Protein AF-A0A368UD44-F1 (afdb_monomer)

Radius of gyration: 12.04 Å; Cα contacts (8 Å, |Δi|>4): 65; chains: 1; bounding box: 27×32×21 Å

pLDDT: mean 90.64, std 13.19, range [44.94, 97.81]

Organism: NCBI:txid2282306

Secondary structure (DSSP, 8-state):
--HHHHHHHHHHHH-TT-GGGT-S-TT---HHHHHHHHHTT-HHHHHHHHHHHHHHHHHH-TT--GGG--

Structure (mmCIF, N/CA/C/O backbone):
data_AF-A0A368UD44-F1
#
_entry.id   AF-A0A368UD44-F1
#
loop_
_atom_site.group_PDB
_atom_site.id
_atom_site.type_symbol
_atom_site.label_atom_id
_atom_site.label_alt_id
_atom_site.label_comp_id
_atom_site.label_asym_id
_atom_site.label_entity_id
_atom_site.label_seq_id
_atom_site.pdbx_PDB_ins_code
_atom_site.Cartn_x
_atom_site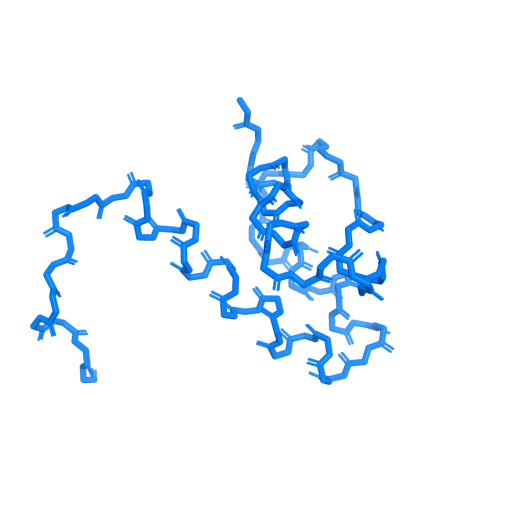.Cartn_y
_atom_site.Cartn_z
_atom_site.occupancy
_atom_site.B_iso_or_equiv
_atom_site.auth_seq_id
_atom_site.auth_comp_id
_atom_site.auth_asym_id
_atom_site.auth_atom_id
_atom_site.pdbx_PDB_model_num
ATOM 1 N N . MET A 1 1 ? -14.304 5.584 -2.324 1.00 83.75 1 MET A N 1
ATOM 2 C CA . MET A 1 1 ? -13.180 4.647 -2.213 1.00 83.75 1 MET A CA 1
ATOM 3 C C . MET A 1 1 ? -12.254 5.186 -1.141 1.00 83.75 1 MET A C 1
ATOM 5 O O . MET A 1 1 ? -11.900 6.358 -1.235 1.00 83.75 1 MET A O 1
ATOM 9 N N . THR A 1 2 ? -11.952 4.406 -0.112 1.00 96.38 2 THR A N 1
ATOM 10 C CA . THR A 1 2 ? -11.021 4.781 0.962 1.00 96.38 2 THR A CA 1
ATOM 11 C C . THR A 1 2 ? -9.590 4.885 0.424 1.00 96.38 2 THR A C 1
ATOM 13 O O . THR A 1 2 ? -9.288 4.539 -0.727 1.00 96.38 2 THR A O 1
ATOM 16 N N . LEU A 1 3 ? -8.671 5.386 1.244 1.00 96.56 3 LEU A N 1
ATOM 17 C CA . LEU A 1 3 ? -7.244 5.332 0.966 1.00 96.56 3 LEU A CA 1
ATOM 18 C C . LEU A 1 3 ? -6.742 3.890 0.842 1.00 96.56 3 LEU A C 1
ATOM 20 O O . LEU A 1 3 ? -6.007 3.614 -0.103 1.00 96.56 3 LEU A O 1
ATOM 24 N N . ALA A 1 4 ? -7.156 2.976 1.726 1.00 97.69 4 ALA A N 1
ATOM 25 C CA . ALA A 1 4 ? -6.742 1.577 1.651 1.00 97.69 4 ALA A CA 1
ATOM 26 C C . ALA A 1 4 ? -7.238 0.896 0.373 1.00 97.69 4 ALA A C 1
ATOM 28 O O . ALA A 1 4 ? -6.466 0.190 -0.262 1.00 97.69 4 ALA A O 1
ATOM 29 N N . GLU A 1 5 ? -8.467 1.154 -0.076 1.00 97.81 5 GLU A N 1
ATOM 30 C CA . GLU A 1 5 ? -8.966 0.613 -1.347 1.00 97.81 5 GLU A CA 1
ATOM 31 C C . GLU A 1 5 ? -8.152 1.129 -2.550 1.00 97.81 5 GLU A C 1
ATOM 33 O O . GLU A 1 5 ? -7.762 0.346 -3.418 1.00 97.81 5 GLU A O 1
ATOM 38 N N . ARG A 1 6 ? -7.827 2.433 -2.582 1.00 97.62 6 ARG A N 1
ATOM 39 C CA . ARG A 1 6 ? -6.940 3.020 -3.609 1.00 97.62 6 ARG A CA 1
ATOM 40 C C . ARG A 1 6 ? -5.546 2.407 -3.584 1.00 97.62 6 ARG A C 1
ATOM 42 O O . ARG A 1 6 ? -5.002 2.068 -4.633 1.00 97.62 6 ARG A O 1
ATOM 49 N N . TYR A 1 7 ?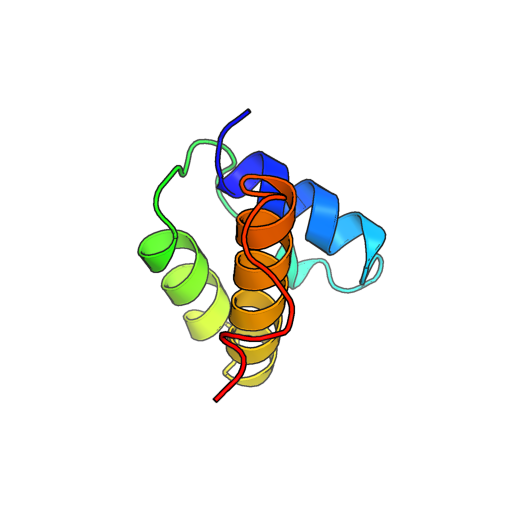 -4.986 2.263 -2.391 1.00 97.75 7 TYR A N 1
ATOM 50 C CA . TYR A 1 7 ? -3.690 1.648 -2.170 1.00 97.75 7 TYR A CA 1
ATOM 51 C C . TYR A 1 7 ? -3.678 0.182 -2.619 1.00 97.75 7 TYR A C 1
ATOM 53 O O . TYR A 1 7 ? -2.815 -0.187 -3.407 1.00 97.75 7 TYR A O 1
ATOM 61 N N . ILE A 1 8 ? -4.659 -0.630 -2.208 1.00 97.81 8 ILE A N 1
ATOM 62 C CA . ILE A 1 8 ? -4.784 -2.045 -2.591 1.00 97.81 8 ILE A CA 1
ATOM 63 C C . ILE A 1 8 ? -4.866 -2.174 -4.109 1.00 97.81 8 ILE A C 1
ATOM 65 O O . ILE A 1 8 ? -4.152 -2.992 -4.687 1.00 97.81 8 ILE A O 1
ATOM 69 N N . GLN A 1 9 ? -5.704 -1.363 -4.762 1.00 97.69 9 GLN A N 1
ATOM 70 C CA . GLN A 1 9 ? -5.825 -1.392 -6.216 1.00 97.69 9 GLN A CA 1
ATOM 71 C C . GLN A 1 9 ? -4.482 -1.071 -6.879 1.00 97.69 9 GLN A C 1
ATOM 73 O O . GLN A 1 9 ? -3.995 -1.855 -7.689 1.00 97.69 9 GLN A O 1
ATOM 78 N N . LYS A 1 10 ? -3.835 0.031 -6.479 1.00 97.62 10 LYS A N 1
ATOM 79 C CA . LYS A 1 10 ? -2.542 0.436 -7.044 1.00 97.62 10 LYS A CA 1
ATOM 80 C C . LYS A 1 10 ? -1.459 -0.613 -6.812 1.00 97.62 10 LYS A C 1
ATOM 82 O O . LYS A 1 10 ? -0.664 -0.900 -7.701 1.00 97.62 10 LYS A O 1
ATOM 87 N N . ALA A 1 11 ? -1.431 -1.192 -5.621 1.00 97.38 11 ALA A N 1
ATOM 88 C CA . ALA A 1 11 ? -0.467 -2.208 -5.258 1.00 97.38 11 ALA A CA 1
ATOM 89 C C . ALA A 1 11 ? -0.686 -3.494 -6.082 1.00 97.38 11 ALA A C 1
ATOM 91 O O . ALA A 1 11 ? 0.296 -4.118 -6.492 1.00 97.38 11 ALA A O 1
ATOM 92 N N . ARG A 1 12 ? -1.941 -3.878 -6.372 1.00 97.56 12 ARG A N 1
ATOM 93 C CA . ARG A 1 12 ? -2.272 -4.997 -7.276 1.00 97.56 12 ARG A CA 1
ATOM 94 C C . ARG A 1 12 ? -1.839 -4.727 -8.710 1.00 97.56 12 ARG A C 1
ATOM 96 O O . ARG A 1 12 ? -1.304 -5.626 -9.349 1.00 97.56 12 ARG A O 1
ATOM 103 N N . ASP A 1 13 ? -2.023 -3.500 -9.187 1.00 97.12 13 ASP A N 1
ATOM 104 C CA . ASP A 1 13 ? -1.616 -3.107 -10.537 1.00 97.12 13 ASP A CA 1
ATOM 105 C C . ASP A 1 13 ? -0.087 -3.141 -10.700 1.00 97.12 13 ASP A C 1
ATOM 107 O O . ASP A 1 13 ? 0.423 -3.582 -11.729 1.00 97.12 13 ASP A O 1
ATOM 111 N N . LEU A 1 14 ? 0.652 -2.678 -9.684 1.00 96.75 14 LEU A N 1
ATOM 112 C CA . LEU A 1 14 ? 2.112 -2.564 -9.736 1.00 96.75 14 LEU A CA 1
ATOM 113 C C . LEU A 1 14 ? 2.842 -3.876 -9.429 1.00 96.75 14 LEU A C 1
ATOM 115 O O . LEU A 1 14 ? 3.879 -4.145 -10.031 1.00 96.75 14 LEU A O 1
ATOM 119 N N . MET A 1 15 ? 2.352 -4.661 -8.466 1.00 95.12 15 MET A N 1
ATOM 120 C CA . MET A 1 15 ? 3.117 -5.760 -7.862 1.00 95.12 15 MET A CA 1
ATOM 121 C C . MET A 1 15 ? 2.326 -7.069 -7.729 1.00 95.12 15 MET A C 1
ATOM 123 O O . MET A 1 15 ? 2.458 -7.708 -6.693 1.00 95.12 15 MET A O 1
ATOM 127 N N . PRO A 1 16 ? 1.557 -7.525 -8.736 1.00 95.44 16 PRO A N 1
ATOM 128 C CA . PRO A 1 16 ? 0.453 -8.500 -8.613 1.00 95.44 16 PRO A CA 1
ATOM 129 C C . PRO A 1 16 ? 0.762 -9.843 -7.926 1.00 95.44 16 PRO A C 1
ATOM 131 O O . PRO A 1 16 ? -0.156 -10.601 -7.629 1.00 95.44 16 PRO A O 1
ATOM 134 N N . HIS A 1 17 ? 2.035 -10.161 -7.701 1.00 95.50 17 HIS A N 1
ATOM 135 C CA . HIS A 1 17 ? 2.509 -11.370 -7.029 1.00 95.50 17 HIS A CA 1
ATOM 136 C C . HIS A 1 17 ? 2.966 -11.134 -5.577 1.00 95.50 17 HIS A C 1
ATOM 138 O O . HIS A 1 17 ? 3.571 -12.023 -4.985 1.00 95.50 17 HIS A O 1
ATOM 144 N N . GLN A 1 18 ? 2.712 -9.950 -5.010 1.00 95.31 18 GLN A N 1
ATOM 145 C CA . GLN A 1 18 ? 3.088 -9.576 -3.648 1.00 95.31 18 GLN A CA 1
ATOM 146 C C . GLN A 1 18 ? 1.845 -9.396 -2.767 1.00 95.31 18 GLN A C 1
ATOM 148 O O . GLN A 1 18 ? 1.495 -8.283 -2.372 1.00 95.31 18 GLN A O 1
ATOM 153 N N . ASP A 1 19 ? 1.181 -10.504 -2.434 1.00 94.69 19 ASP A N 1
ATOM 154 C CA . ASP A 1 19 ? -0.085 -10.498 -1.681 1.00 94.69 19 ASP A CA 1
ATOM 155 C C . ASP A 1 19 ? 0.024 -9.808 -0.314 1.00 94.69 19 ASP A C 1
ATOM 157 O O . ASP A 1 19 ? -0.905 -9.129 0.132 1.00 94.69 19 ASP A O 1
ATOM 161 N N . ALA A 1 20 ? 1.209 -9.863 0.300 1.00 95.88 20 ALA A N 1
ATOM 162 C CA . ALA A 1 20 ? 1.512 -9.181 1.553 1.00 95.88 20 ALA A CA 1
ATOM 163 C C . ALA A 1 20 ? 1.379 -7.647 1.477 1.00 95.88 20 ALA A C 1
ATOM 165 O O . ALA A 1 20 ? 1.352 -7.004 2.525 1.00 95.88 20 ALA A O 1
ATOM 166 N N . LEU A 1 21 ? 1.275 -7.045 0.286 1.00 96.44 21 LEU A N 1
ATOM 167 C CA . LEU A 1 21 ? 0.952 -5.625 0.128 1.00 96.44 21 LEU A CA 1
ATOM 168 C C . LEU A 1 21 ? -0.554 -5.337 0.177 1.00 96.44 21 LEU A C 1
ATOM 170 O O . LEU A 1 21 ? -0.912 -4.179 0.334 1.00 96.44 21 LEU A O 1
ATOM 174 N N . TYR A 1 22 ? -1.441 -6.327 0.038 1.00 93.31 22 TYR A N 1
ATOM 175 C CA . TYR A 1 22 ? -2.887 -6.095 -0.143 1.00 93.31 22 TYR A CA 1
ATOM 176 C C . TYR A 1 22 ? -3.745 -6.581 1.017 1.00 93.31 22 TYR A C 1
ATOM 178 O O . TYR A 1 22 ? -4.909 -6.202 1.103 1.00 93.31 22 TYR A O 1
ATOM 186 N N . GLU A 1 23 ? -3.203 -7.450 1.873 1.00 94.19 23 GLU A N 1
ATOM 187 C CA . GLU A 1 23 ? -3.909 -8.059 3.008 1.00 94.19 23 GLU A CA 1
ATOM 188 C C . GLU A 1 23 ? -4.144 -7.052 4.150 1.00 94.19 23 GLU A C 1
ATOM 190 O O . GLU A 1 23 ? -3.700 -7.261 5.275 1.00 94.19 23 GLU A O 1
ATOM 195 N N . ILE A 1 24 ? -4.790 -5.922 3.873 1.00 95.00 24 ILE A N 1
ATOM 196 C CA . ILE A 1 24 ? -5.140 -4.885 4.851 1.00 95.00 24 ILE A CA 1
ATOM 197 C C . ILE A 1 24 ? -6.645 -4.614 4.805 1.00 95.00 24 ILE A C 1
ATOM 199 O O . ILE A 1 24 ? -7.304 -4.914 3.810 1.00 95.00 24 ILE A O 1
ATOM 203 N N . ASP A 1 25 ? -7.195 -4.052 5.881 1.00 96.88 25 ASP A N 1
ATOM 204 C CA . ASP A 1 25 ? -8.615 -3.700 5.934 1.00 96.88 25 ASP A CA 1
ATOM 205 C C . ASP A 1 25 ? -8.924 -2.568 4.929 1.00 96.88 25 ASP A C 1
ATOM 207 O O . ASP A 1 25 ? -8.381 -1.464 5.072 1.00 96.88 25 ASP A O 1
ATOM 211 N N . PRO A 1 26 ? -9.796 -2.796 3.923 1.00 96.56 26 PRO A N 1
ATOM 212 C CA . PRO A 1 26 ? -10.176 -1.764 2.962 1.00 96.56 26 PRO A CA 1
ATOM 213 C C . PRO A 1 26 ? -10.933 -0.595 3.611 1.00 96.56 26 PRO A C 1
ATOM 215 O O . PRO A 1 26 ? -11.040 0.461 3.000 1.00 96.56 26 PRO A O 1
ATOM 218 N N . GLY A 1 27 ? -11.438 -0.724 4.840 1.00 97.50 27 GLY A N 1
ATOM 219 C CA . GLY A 1 27 ? -12.070 0.371 5.578 1.00 97.50 27 GLY A CA 1
ATOM 220 C C . GLY A 1 27 ? -11.101 1.451 6.078 1.00 97.50 27 GLY A C 1
ATOM 221 O O . GLY A 1 27 ? -11.550 2.516 6.503 1.00 97.50 27 GLY A O 1
ATOM 222 N N . ILE A 1 28 ? -9.785 1.212 6.033 1.00 96.69 28 ILE A N 1
ATOM 223 C CA . ILE A 1 28 ? -8.782 2.154 6.541 1.00 96.69 28 ILE A CA 1
ATOM 224 C C . ILE A 1 28 ? -8.650 3.366 5.607 1.00 96.69 28 ILE A C 1
ATOM 226 O O . ILE A 1 28 ? -8.389 3.241 4.411 1.00 96.69 28 ILE A O 1
ATOM 230 N N . ASP A 1 29 ? -8.755 4.565 6.180 1.00 96.56 29 ASP A N 1
ATOM 231 C CA . ASP A 1 29 ? -8.579 5.837 5.460 1.00 96.56 29 ASP A CA 1
ATOM 232 C C . ASP A 1 29 ? -7.418 6.685 6.020 1.00 96.56 29 ASP A C 1
ATOM 234 O O . ASP A 1 29 ? -7.335 7.892 5.811 1.00 96.56 29 ASP A O 1
ATOM 238 N N . CYS A 1 30 ? -6.506 6.042 6.757 1.00 94.44 30 CYS A N 1
ATOM 239 C CA . CYS A 1 30 ? -5.365 6.670 7.421 1.00 94.44 30 CYS A CA 1
ATOM 240 C C . CYS A 1 30 ? -4.041 6.137 6.836 1.00 94.44 30 CYS A C 1
ATOM 242 O O . CYS A 1 30 ? -3.796 4.932 6.935 1.00 94.44 30 CYS A O 1
ATOM 244 N N . PRO A 1 31 ? -3.171 6.987 6.249 1.00 94.38 31 PRO A N 1
ATOM 245 C CA . PRO A 1 31 ? -1.921 6.533 5.635 1.00 94.38 31 PRO A CA 1
ATOM 246 C C . PRO A 1 31 ? -0.950 5.921 6.647 1.00 94.38 31 PRO A C 1
ATOM 248 O O . PRO A 1 31 ? -0.310 4.925 6.331 1.00 94.38 31 PRO A O 1
ATOM 251 N N . GLN A 1 32 ? -0.873 6.467 7.866 1.00 95.12 32 GLN A N 1
ATOM 252 C CA . GLN A 1 32 ? -0.004 5.942 8.926 1.00 95.12 32 GLN A CA 1
ATOM 253 C C . GLN A 1 32 ? -0.406 4.521 9.326 1.00 95.12 32 GLN A C 1
ATOM 255 O O . GLN A 1 32 ? 0.453 3.667 9.494 1.00 95.12 32 GLN A O 1
ATOM 260 N N . ALA A 1 33 ? -1.711 4.242 9.408 1.00 96.75 33 ALA A N 1
ATOM 261 C CA . ALA A 1 33 ? -2.195 2.902 9.725 1.00 96.75 33 ALA A CA 1
ATOM 262 C C . ALA A 1 33 ? -1.833 1.888 8.627 1.00 96.75 33 ALA A C 1
ATOM 264 O O . ALA A 1 33 ? -1.470 0.757 8.930 1.00 96.75 33 ALA A O 1
ATOM 265 N N . ILE A 1 34 ? -1.905 2.290 7.352 1.00 96.50 34 ILE A N 1
ATOM 266 C CA . ILE A 1 34 ? -1.490 1.439 6.227 1.00 96.50 34 ILE A CA 1
ATOM 267 C C . ILE A 1 34 ? 0.014 1.153 6.308 1.00 96.50 34 ILE A C 1
ATOM 269 O O . ILE A 1 34 ? 0.417 -0.004 6.212 1.00 96.50 34 ILE A O 1
ATOM 273 N N . ASP A 1 35 ? 0.829 2.188 6.515 1.00 94.75 35 ASP A N 1
ATOM 274 C CA . ASP A 1 35 ? 2.284 2.066 6.625 1.00 94.75 35 ASP A CA 1
ATOM 275 C C . ASP A 1 35 ? 2.693 1.144 7.784 1.00 94.75 35 ASP A C 1
ATOM 277 O O . ASP A 1 35 ? 3.415 0.174 7.567 1.00 94.75 35 ASP A O 1
ATOM 281 N N . GLU A 1 36 ? 2.142 1.354 8.983 1.00 96.00 36 GLU A N 1
ATOM 282 C CA . GLU A 1 36 ? 2.434 0.537 10.168 1.00 96.00 36 GLU A CA 1
ATOM 283 C C . GLU A 1 36 ? 2.089 -0.947 9.962 1.00 96.00 36 GLU A C 1
ATOM 285 O O . GLU A 1 36 ? 2.897 -1.820 10.292 1.00 96.00 36 GLU A O 1
ATOM 290 N N . ILE A 1 37 ? 0.920 -1.249 9.378 1.00 97.12 37 ILE A N 1
ATOM 291 C CA . ILE A 1 37 ? 0.477 -2.631 9.121 1.00 97.12 37 ILE A CA 1
ATOM 292 C C . ILE A 1 37 ? 1.410 -3.351 8.143 1.00 97.12 37 ILE A C 1
ATOM 294 O O . ILE A 1 37 ? 1.641 -4.558 8.273 1.00 97.12 37 ILE A O 1
ATOM 298 N N . ILE A 1 38 ? 1.905 -2.648 7.125 1.00 97.44 38 ILE A N 1
ATOM 299 C CA . ILE A 1 38 ? 2.777 -3.256 6.122 1.00 97.44 38 ILE A CA 1
ATOM 300 C C . ILE A 1 38 ? 4.218 -3.338 6.637 1.00 97.44 38 ILE A C 1
ATOM 302 O O . ILE A 1 38 ? 4.863 -4.380 6.492 1.00 97.44 38 ILE A O 1
ATOM 306 N N . PHE A 1 39 ? 4.710 -2.290 7.296 1.00 96.19 39 PHE A N 1
ATOM 307 C CA . PHE A 1 39 ? 6.043 -2.250 7.890 1.00 96.19 39 PHE A CA 1
ATOM 308 C C . PHE A 1 39 ? 6.227 -3.342 8.950 1.00 96.19 39 PHE A C 1
ATOM 310 O O . PHE A 1 39 ? 7.282 -3.976 9.002 1.00 96.19 39 PHE A O 1
ATOM 317 N N . SER A 1 40 ? 5.186 -3.652 9.736 1.00 96.81 40 SER A N 1
ATOM 318 C CA . SER A 1 40 ? 5.240 -4.732 10.730 1.00 96.81 40 SER A CA 1
ATOM 319 C C . SER A 1 40 ? 5.476 -6.122 10.122 1.00 96.81 40 SER A C 1
ATOM 321 O O . SER A 1 40 ? 5.798 -7.058 10.853 1.00 96.81 40 SER A O 1
ATOM 323 N N . ARG A 1 41 ? 5.294 -6.287 8.804 1.00 95.88 41 ARG A N 1
ATOM 324 C CA . ARG A 1 41 ? 5.536 -7.547 8.080 1.00 95.88 41 ARG A CA 1
ATOM 325 C C . ARG A 1 41 ? 6.987 -7.663 7.631 1.00 95.88 41 ARG A C 1
ATOM 327 O O . ARG A 1 41 ? 7.554 -8.751 7.662 1.00 95.88 41 ARG A O 1
ATOM 334 N N . SER A 1 42 ? 7.571 -6.559 7.173 1.00 96.81 42 SER A N 1
ATOM 335 C CA . SER A 1 42 ? 8.970 -6.446 6.762 1.00 96.81 42 SER A CA 1
ATOM 336 C C . SER A 1 42 ? 9.286 -4.992 6.415 1.00 96.81 42 SER A C 1
ATOM 338 O O . SER A 1 42 ? 8.485 -4.330 5.757 1.00 96.81 42 SER A O 1
ATOM 340 N N . GLU A 1 43 ? 10.494 -4.530 6.733 1.00 96.75 43 GLU A N 1
ATOM 341 C CA . GLU A 1 43 ? 11.004 -3.225 6.288 1.00 96.75 43 GLU A CA 1
ATOM 342 C C . GLU A 1 43 ? 10.976 -3.083 4.755 1.00 96.75 43 GLU A C 1
ATOM 344 O O . GLU A 1 43 ? 10.635 -2.026 4.230 1.00 96.75 43 GLU A O 1
ATOM 349 N N . TYR A 1 44 ? 11.248 -4.171 4.024 1.00 96.38 44 TYR A N 1
ATOM 350 C CA . TYR A 1 44 ? 11.164 -4.197 2.561 1.00 96.38 44 TYR A CA 1
ATOM 351 C C . TYR A 1 44 ? 9.750 -3.877 2.062 1.00 96.38 44 TYR A C 1
ATOM 353 O O . TYR A 1 44 ? 9.572 -3.078 1.143 1.00 96.38 44 TYR A O 1
ATOM 361 N N . LEU A 1 45 ? 8.739 -4.478 2.695 1.00 97.31 45 LEU A N 1
ATOM 362 C CA . LEU A 1 45 ? 7.339 -4.229 2.364 1.00 97.31 45 LEU A CA 1
AT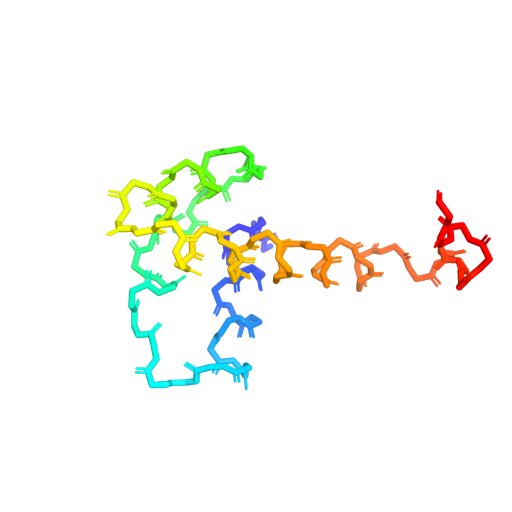OM 363 C C . LEU A 1 45 ? 6.919 -2.818 2.778 1.00 97.31 45 LEU A C 1
ATOM 365 O O . LEU A 1 45 ? 6.212 -2.159 2.022 1.00 97.31 45 LEU A O 1
ATOM 369 N N . GLY A 1 46 ? 7.384 -2.336 3.933 1.00 96.81 46 GLY A N 1
ATOM 370 C CA . GLY A 1 46 ? 7.136 -0.966 4.383 1.00 96.81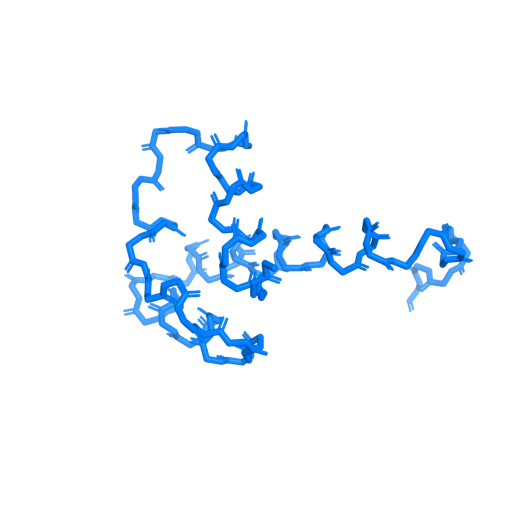 46 GLY A CA 1
ATOM 371 C C . GLY A 1 46 ? 7.676 0.072 3.396 1.00 96.81 46 GLY A C 1
ATOM 372 O O . GLY A 1 46 ? 6.956 0.979 2.989 1.00 96.81 46 GLY A O 1
ATOM 373 N N . GLY A 1 47 ? 8.900 -0.123 2.894 1.00 96.81 47 GLY A N 1
ATOM 374 C CA . GLY A 1 47 ? 9.465 0.735 1.849 1.00 96.81 47 GLY A CA 1
ATOM 375 C C . GLY A 1 47 ? 8.623 0.753 0.567 1.00 96.81 47 GLY A C 1
ATOM 376 O O . GLY A 1 47 ? 8.405 1.811 -0.022 1.00 96.81 47 GLY A O 1
ATOM 377 N N . MET A 1 48 ? 8.092 -0.400 0.150 1.00 96.94 48 MET A N 1
ATOM 378 C CA . MET A 1 48 ? 7.164 -0.472 -0.984 1.00 96.94 48 MET A CA 1
ATOM 379 C C . MET A 1 48 ? 5.845 0.250 -0.704 1.00 96.94 48 MET A C 1
ATOM 381 O O . MET A 1 48 ? 5.359 0.980 -1.570 1.00 96.94 48 MET A O 1
ATOM 385 N N . ALA A 1 49 ? 5.277 0.073 0.491 1.00 97.31 49 ALA A N 1
ATOM 386 C CA . ALA A 1 49 ? 4.032 0.720 0.883 1.00 97.31 49 ALA A CA 1
ATOM 387 C C . ALA A 1 49 ? 4.156 2.244 0.842 1.00 97.31 49 ALA A C 1
ATOM 389 O O . ALA A 1 49 ? 3.299 2.905 0.255 1.00 97.31 49 ALA A O 1
ATOM 390 N N . ALA A 1 50 ? 5.256 2.788 1.367 1.00 96.88 50 ALA A N 1
ATOM 391 C CA . ALA A 1 50 ? 5.545 4.217 1.329 1.00 96.88 50 ALA A CA 1
ATOM 392 C C . ALA A 1 50 ? 5.552 4.771 -0.109 1.00 96.88 50 ALA A C 1
ATOM 394 O O . ALA A 1 50 ? 4.937 5.803 -0.385 1.00 96.88 50 ALA A O 1
ATOM 395 N N . VAL A 1 51 ? 6.180 4.059 -1.054 1.00 97.19 51 VAL A N 1
ATOM 396 C CA . VAL A 1 51 ? 6.202 4.456 -2.474 1.00 97.19 51 VAL A CA 1
ATOM 397 C C . VAL 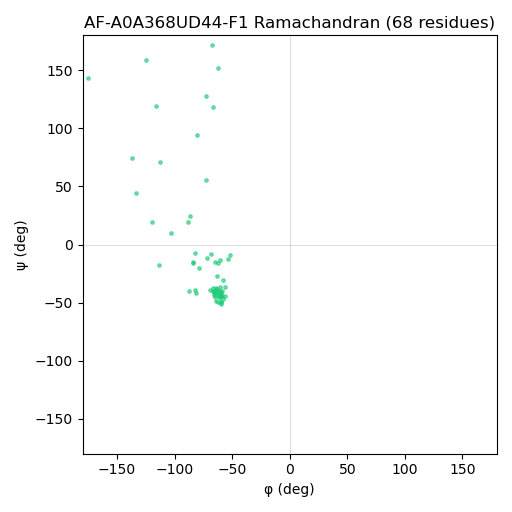A 1 51 ? 4.800 4.426 -3.086 1.00 97.19 51 VAL A C 1
ATOM 399 O O . VAL A 1 51 ? 4.408 5.364 -3.780 1.00 97.19 51 VAL A O 1
ATOM 402 N N . ILE A 1 52 ? 4.023 3.372 -2.831 1.00 97.12 52 ILE A N 1
ATOM 403 C CA . ILE A 1 52 ? 2.669 3.231 -3.383 1.00 97.12 52 ILE A CA 1
ATOM 404 C C . ILE A 1 52 ? 1.730 4.304 -2.813 1.00 97.12 52 ILE A C 1
ATOM 406 O O . ILE A 1 52 ? 0.953 4.893 -3.566 1.00 97.12 52 ILE A O 1
ATOM 410 N N . LEU A 1 53 ? 1.819 4.602 -1.514 1.00 96.69 53 LEU A N 1
ATOM 411 C CA . LEU A 1 53 ? 1.047 5.670 -0.873 1.00 96.69 53 LEU A CA 1
ATOM 412 C C . LEU A 1 53 ? 1.338 7.035 -1.504 1.00 96.69 53 LEU A C 1
ATOM 414 O O . LEU A 1 53 ? 0.411 7.802 -1.766 1.00 96.69 53 LEU A O 1
ATOM 418 N N . GLU A 1 54 ? 2.603 7.319 -1.809 1.00 96.31 54 GLU A N 1
ATOM 419 C CA . GLU A 1 54 ? 2.992 8.555 -2.488 1.00 96.31 54 GLU A CA 1
ATOM 420 C C . GLU A 1 54 ? 2.454 8.617 -3.930 1.00 96.31 54 GLU A C 1
ATOM 422 O O . GLU A 1 54 ? 1.954 9.660 -4.354 1.00 96.31 54 GLU A O 1
ATOM 427 N N . ILE A 1 55 ? 2.464 7.504 -4.675 1.00 96.12 55 ILE A N 1
ATOM 428 C CA . ILE A 1 55 ? 1.837 7.434 -6.008 1.00 96.12 55 ILE A CA 1
ATOM 429 C C . ILE A 1 55 ? 0.335 7.735 -5.912 1.00 96.12 55 ILE A C 1
ATOM 431 O O . ILE A 1 55 ? -0.169 8.595 -6.634 1.00 96.12 55 ILE A O 1
ATOM 435 N N . VAL A 1 56 ? -0.376 7.085 -4.986 1.00 95.62 56 VAL A N 1
ATOM 436 C CA . VAL A 1 56 ? -1.820 7.296 -4.774 1.00 95.62 56 VAL A CA 1
ATOM 437 C C . VAL A 1 56 ? -2.127 8.746 -4.390 1.00 95.62 56 VAL A C 1
ATOM 439 O O . VAL A 1 56 ? -3.112 9.326 -4.862 1.00 95.62 56 VAL A O 1
ATOM 442 N N . LYS A 1 57 ? -1.281 9.359 -3.556 1.00 94.00 57 LYS A N 1
ATOM 443 C CA . LYS A 1 57 ? -1.392 10.771 -3.176 1.00 94.00 57 LYS A CA 1
ATOM 444 C C . LYS A 1 57 ? -1.263 11.693 -4.391 1.00 94.00 57 LYS A C 1
ATOM 446 O O . LYS A 1 57 ? -2.088 12.592 -4.541 1.00 94.00 57 LYS A O 1
ATOM 451 N N . ARG A 1 58 ? -0.287 11.455 -5.274 1.00 91.19 58 ARG A N 1
ATOM 452 C CA . ARG A 1 58 ? -0.076 12.246 -6.503 1.00 91.19 58 ARG A CA 1
ATOM 453 C C . ARG A 1 58 ? -1.223 12.112 -7.494 1.00 91.19 58 ARG A C 1
ATOM 455 O O . ARG A 1 58 ? -1.680 13.111 -8.032 1.00 91.19 58 ARG A O 1
ATOM 462 N N . GLU A 1 59 ? -1.740 10.902 -7.690 1.00 90.94 59 GLU A N 1
ATOM 463 C CA . GLU A 1 59 ? -2.906 10.669 -8.557 1.00 90.94 59 GLU A CA 1
ATOM 464 C C . GLU A 1 59 ? -4.169 11.370 -8.036 1.00 90.94 59 GLU A C 1
ATOM 466 O O . GLU A 1 59 ? -5.044 11.743 -8.814 1.00 90.94 59 GLU A O 1
ATOM 471 N N . SER A 1 60 ? -4.246 11.586 -6.721 1.00 83.19 60 SER A N 1
ATOM 472 C CA . SER A 1 60 ? -5.346 12.311 -6.082 1.00 83.19 60 SER A CA 1
ATOM 473 C C . SER A 1 60 ? -5.163 13.834 -6.097 1.00 83.19 60 SER A C 1
ATOM 475 O O . SER A 1 60 ? -6.128 14.550 -5.844 1.00 83.19 60 SER A O 1
ATOM 477 N N . ASN A 1 61 ? -3.953 14.333 -6.378 1.00 79.31 61 ASN A N 1
ATOM 478 C CA . ASN A 1 61 ? -3.636 15.759 -6.449 1.00 79.31 61 ASN A CA 1
ATOM 479 C C . ASN A 1 61 ? -2.742 16.069 -7.669 1.00 79.31 61 ASN A C 1
ATOM 481 O O . ASN A 1 61 ? -1.537 16.293 -7.516 1.00 79.31 61 ASN A O 1
ATOM 485 N N . PRO A 1 62 ? -3.313 16.072 -8.889 1.00 61.66 62 PRO A N 1
ATOM 486 C CA . PRO A 1 62 ? -2.553 16.157 -10.138 1.00 61.66 62 PRO A CA 1
ATOM 487 C C . PRO A 1 62 ? -1.856 17.510 -10.372 1.00 61.66 62 PRO A C 1
ATOM 489 O O . PRO A 1 62 ? -1.078 17.631 -11.313 1.00 61.66 62 PRO A O 1
ATOM 492 N N . GLU A 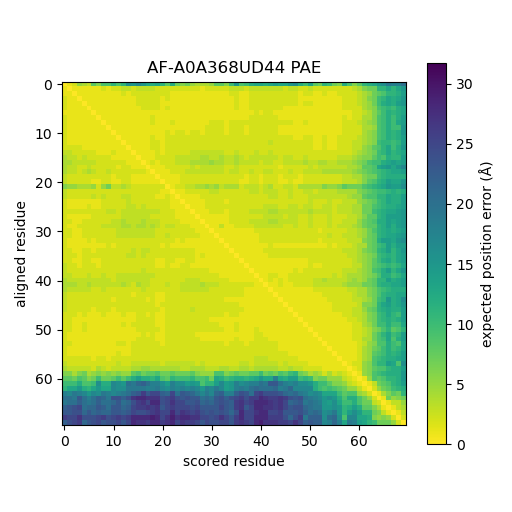1 63 ? -2.113 18.526 -9.541 1.00 64.69 63 GLU A N 1
ATOM 493 C CA . GLU A 1 63 ? -1.497 19.859 -9.645 1.00 64.69 63 GLU A CA 1
ATOM 494 C C . GLU A 1 63 ? -0.096 19.945 -9.002 1.00 64.69 63 GLU A C 1
ATOM 496 O O . GLU A 1 63 ? 0.598 20.950 -9.161 1.00 64.69 63 GLU A O 1
ATOM 501 N N . MET A 1 64 ? 0.352 18.896 -8.301 1.00 57.31 64 MET A N 1
ATOM 502 C CA . MET A 1 64 ? 1.662 18.856 -7.641 1.00 57.31 64 MET A CA 1
ATOM 503 C C . MET A 1 64 ? 2.763 18.511 -8.665 1.00 57.31 64 MET A C 1
A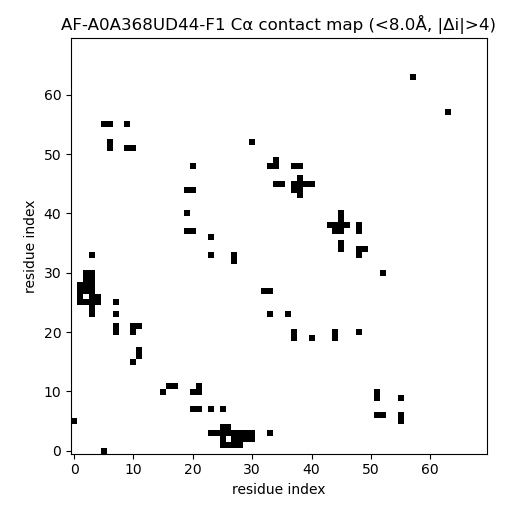TOM 505 O O . MET A 1 64 ? 3.003 17.351 -9.001 1.00 57.31 64 MET A O 1
ATOM 509 N N . SER A 1 65 ? 3.378 19.560 -9.217 1.00 58.25 65 SER A N 1
ATOM 510 C CA . SER A 1 65 ? 4.435 19.520 -10.236 1.00 58.25 65 SER A CA 1
ATOM 511 C C . SER A 1 65 ? 5.713 18.812 -9.763 1.00 58.25 65 SER A C 1
ATOM 513 O O . SER A 1 65 ? 6.109 18.891 -8.601 1.00 58.25 65 SER A O 1
ATOM 515 N N . ASP A 1 66 ? 6.441 18.231 -10.722 1.00 58.69 66 ASP A N 1
ATOM 516 C CA . ASP A 1 66 ? 7.797 17.675 -10.602 1.00 58.69 66 ASP A CA 1
ATOM 517 C C . ASP A 1 66 ? 8.842 18.632 -9.980 1.00 58.69 66 ASP A C 1
ATOM 519 O O . ASP A 1 66 ? 9.967 18.223 -9.700 1.00 58.69 66 ASP A O 1
ATOM 523 N N . ALA A 1 67 ? 8.496 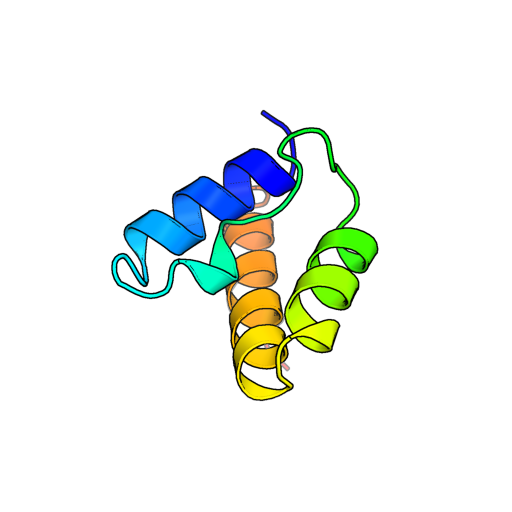19.903 -9.775 1.00 57.59 67 ALA A N 1
ATOM 524 C CA . ALA A 1 67 ? 9.358 20.931 -9.203 1.00 57.59 67 ALA A CA 1
ATOM 525 C C . ALA A 1 67 ? 9.496 20.875 -7.668 1.00 57.59 67 ALA A C 1
ATOM 527 O O . ALA A 1 67 ? 10.478 21.390 -7.143 1.00 57.59 67 ALA A O 1
ATOM 528 N N . GLU A 1 68 ? 8.578 20.230 -6.941 1.00 54.28 68 GLU A N 1
ATOM 529 C CA . GLU A 1 68 ? 8.637 20.113 -5.467 1.00 54.28 68 GLU A CA 1
ATOM 530 C C . GLU A 1 68 ? 9.437 18.876 -4.993 1.00 54.28 68 GLU A C 1
ATOM 532 O O . GLU A 1 68 ? 9.290 18.408 -3.869 1.00 54.28 68 GLU A O 1
ATOM 537 N N . ARG A 1 69 ? 10.287 18.318 -5.868 1.00 61.81 69 ARG A N 1
ATOM 538 C CA . ARG A 1 69 ? 11.013 17.042 -5.699 1.00 61.81 69 ARG A CA 1
ATOM 539 C C . ARG A 1 69 ? 12.369 17.137 -4.958 1.00 61.81 69 ARG A C 1
ATOM 541 O O . ARG A 1 69 ? 13.224 16.288 -5.210 1.00 61.81 69 ARG A O 1
ATOM 548 N N . ALA A 1 70 ? 12.600 18.139 -4.106 1.00 44.94 70 ALA A N 1
ATOM 549 C CA . ALA A 1 70 ? 13.876 18.323 -3.389 1.00 44.94 70 ALA A CA 1
ATOM 550 C C . ALA A 1 70 ? 13.758 18.048 -1.886 1.00 44.94 70 ALA A C 1
ATOM 552 O O . ALA A 1 70 ? 12.835 18.613 -1.260 1.00 44.94 70 ALA A O 1
#

Solvent-accessible surface area (backbone atoms only — not comparable to full-atom values): 4193 Å² total; per-residue (Å²): 130,42,54,34,42,53,41,34,52,52,44,47,74,75,42,74,87,48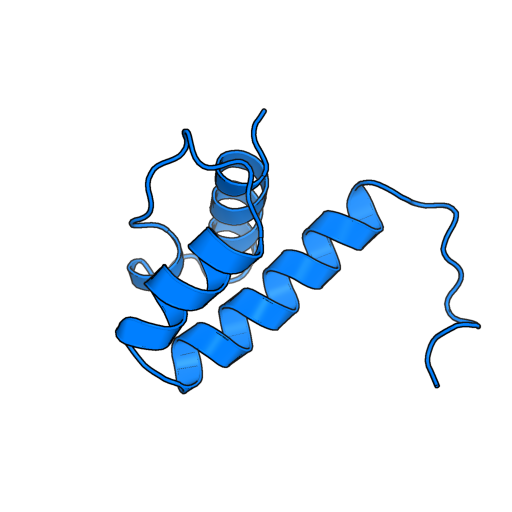,63,82,74,50,83,63,67,52,84,39,70,49,70,66,63,54,40,52,64,31,31,76,75,33,67,72,49,20,56,51,45,54,53,48,50,51,52,54,50,43,74,75,41,78,81,72,57,86,81,77,77,123

Mean predicted aligned error: 5.19 Å

Sequence (70 aa):
MTLAERYIQKARDLMPHQDALYEIDPGIDCPQAIDEIIFSRSEYLGGMAAVILEIVKRESNPEMSDAERA

Foldseek 3Di:
DALLVLLLVLCCVPPVVPCLLNPDDSPDRDLVVSLVSSVVVDVVRSVVSVVSSVVSVCVVPVVDDPVVVD